Protein AF-A0A7C5MCL4-F1 (afdb_monomer_lite)

Secondary structure (DSSP, 8-state):
-PEEEEEEE-SSPPHHHHHHHHHHHHHHHHHGGGEEEEEEESS-HHHHHHT--SS--

Structure (mmCIF, N/CA/C/O backbone):
data_AF-A0A7C5MCL4-F1
#
_entry.id   AF-A0A7C5MCL4-F1
#
loop_
_atom_site.group_PDB
_atom_site.id
_atom_site.type_symbol
_atom_site.label_atom_id
_atom_site.label_alt_id
_atom_site.label_comp_id
_atom_site.label_asym_id
_atom_site.label_entity_id
_atom_site.label_seq_id
_atom_site.pdbx_PDB_ins_code
_atom_site.Cartn_x
_atom_site.Cartn_y
_atom_site.Cartn_z
_atom_site.occupancy
_atom_site.B_iso_or_equiv
_atom_site.auth_seq_id
_atom_site.auth_comp_id
_atom_site.auth_asym_id
_atom_site.auth_atom_id
_atom_site.pdbx_PDB_model_num
ATOM 1 N N . MET A 1 1 ? -13.154 -3.081 14.562 1.00 69.31 1 MET A N 1
ATOM 2 C CA . MET A 1 1 ? -12.608 -3.793 13.391 1.00 69.31 1 MET A CA 1
ATOM 3 C C . MET A 1 1 ? -11.579 -2.874 12.767 1.00 69.31 1 MET A C 1
ATOM 5 O O . MET A 1 1 ? -11.937 -1.741 12.470 1.00 69.31 1 MET A O 1
ATOM 9 N N . VAL A 1 2 ? -10.320 -3.299 12.696 1.00 85.62 2 VAL A N 1
ATOM 10 C CA . VAL A 1 2 ? -9.242 -2.521 12.067 1.00 85.62 2 VAL A CA 1
ATOM 11 C C . VAL A 1 2 ? -9.182 -2.946 10.604 1.00 85.62 2 VAL A C 1
ATOM 13 O O . VAL A 1 2 ? -9.166 -4.144 10.323 1.00 85.62 2 VAL A O 1
ATOM 16 N N . VAL A 1 3 ? -9.234 -1.991 9.679 1.00 90.88 3 VAL A N 1
ATOM 17 C CA . VAL A 1 3 ? -9.152 -2.267 8.240 1.00 90.88 3 VAL A CA 1
ATOM 18 C C . VAL A 1 3 ? -7.685 -2.265 7.841 1.00 90.88 3 VAL A C 1
ATOM 20 O O . VAL A 1 3 ? -6.996 -1.265 8.026 1.00 90.88 3 VAL A O 1
ATOM 23 N N . LYS A 1 4 ? -7.208 -3.378 7.292 1.00 91.62 4 LYS A N 1
ATOM 24 C CA . LYS A 1 4 ? -5.852 -3.480 6.759 1.00 91.62 4 LYS A CA 1
ATOM 25 C C . LYS A 1 4 ? -5.848 -3.024 5.301 1.00 91.62 4 LYS A C 1
ATOM 27 O O . LYS A 1 4 ? -6.646 -3.515 4.507 1.00 91.62 4 LYS A O 1
ATOM 32 N N . ILE A 1 5 ? -4.975 -2.084 4.966 1.00 90.12 5 ILE A N 1
ATOM 33 C CA . ILE A 1 5 ? -4.758 -1.570 3.615 1.00 90.12 5 ILE A CA 1
ATOM 34 C C . ILE A 1 5 ? -3.312 -1.866 3.250 1.00 90.12 5 ILE A C 1
ATOM 36 O O . ILE A 1 5 ? -2.388 -1.364 3.886 1.00 90.12 5 ILE A O 1
ATOM 40 N N . GLU A 1 6 ? -3.121 -2.676 2.222 1.00 91.06 6 GLU A N 1
ATOM 41 C CA . GLU A 1 6 ? -1.804 -2.994 1.686 1.00 91.06 6 GLU A CA 1
ATOM 42 C C . GLU A 1 6 ? -1.693 -2.366 0.306 1.00 91.06 6 GLU A C 1
ATOM 44 O O . GLU A 1 6 ? -2.575 -2.560 -0.525 1.00 91.06 6 GLU A O 1
ATOM 49 N N . THR A 1 7 ? -0.641 -1.587 0.086 1.00 91.31 7 THR A N 1
ATOM 50 C CA . THR A 1 7 ? -0.390 -0.911 -1.185 1.00 91.31 7 THR A CA 1
ATOM 51 C C . THR A 1 7 ? 0.848 -1.471 -1.844 1.00 91.31 7 THR A C 1
ATOM 53 O O . THR A 1 7 ? 1.857 -1.668 -1.171 1.00 91.31 7 THR A O 1
ATOM 56 N N . PHE A 1 8 ? 0.811 -1.631 -3.154 1.00 90.00 8 PHE A N 1
ATOM 57 C CA . PHE A 1 8 ? 1.831 -2.297 -3.943 1.00 90.00 8 PHE A CA 1
ATOM 58 C C . PHE A 1 8 ? 2.323 -1.361 -5.043 1.00 90.00 8 PHE A C 1
ATOM 60 O O . PHE A 1 8 ? 1.555 -0.897 -5.886 1.00 90.00 8 PHE A O 1
ATOM 67 N N . THR A 1 9 ? 3.621 -1.059 -5.040 1.00 89.94 9 THR A N 1
ATOM 68 C CA . THR A 1 9 ? 4.231 -0.084 -5.956 1.00 89.94 9 THR A CA 1
ATOM 69 C C . THR A 1 9 ? 5.488 -0.626 -6.632 1.00 89.94 9 THR A C 1
ATOM 71 O O . THR A 1 9 ? 6.158 -1.508 -6.102 1.00 89.94 9 THR A O 1
ATOM 74 N N . ALA A 1 10 ? 5.807 -0.101 -7.820 1.00 85.25 10 ALA A N 1
ATOM 75 C CA . ALA A 1 10 ? 7.045 -0.426 -8.531 1.00 85.25 10 ALA A CA 1
ATOM 76 C C . ALA A 1 10 ? 8.273 0.220 -7.872 1.00 85.25 10 ALA A C 1
ATOM 78 O O . ALA A 1 10 ? 8.161 1.272 -7.242 1.00 85.25 10 ALA A O 1
ATOM 79 N N . GLU A 1 11 ? 9.452 -0.350 -8.128 1.00 81.75 11 GLU A N 1
ATOM 80 C CA . GLU A 1 11 ? 10.739 0.302 -7.888 1.00 81.75 11 GLU A CA 1
ATOM 81 C C . GLU A 1 11 ? 11.501 0.429 -9.223 1.00 81.75 11 GLU A C 1
ATOM 83 O O . GLU A 1 11 ? 11.794 -0.595 -9.844 1.00 81.75 11 GLU A O 1
ATOM 88 N N . PRO A 1 12 ? 11.796 1.650 -9.714 1.00 82.25 12 PRO A N 1
ATOM 89 C CA . PRO A 1 12 ? 11.463 2.954 -9.132 1.00 82.25 12 PRO A CA 1
ATOM 90 C C . PRO A 1 12 ? 9.955 3.290 -9.218 1.00 82.25 12 PRO A C 1
ATOM 92 O O . PRO A 1 12 ? 9.288 2.899 -10.182 1.00 82.25 12 PRO A O 1
ATOM 95 N N . PRO A 1 13 ? 9.397 4.039 -8.247 1.00 82.31 13 PRO A N 1
ATOM 96 C CA . PRO A 1 13 ? 7.974 4.364 -8.229 1.00 82.31 13 PRO A CA 1
ATOM 97 C C . PRO A 1 13 ? 7.604 5.318 -9.371 1.00 82.31 13 PRO A C 1
ATOM 99 O O . PRO A 1 13 ? 8.213 6.371 -9.556 1.00 82.31 13 PRO A O 1
ATOM 102 N N . CYS A 1 14 ? 6.562 4.974 -10.131 1.00 85.50 14 CYS A N 1
ATOM 103 C CA . CYS A 1 14 ? 6.002 5.864 -11.146 1.00 85.50 14 CYS A CA 1
ATOM 104 C C . CYS A 1 14 ? 5.123 6.958 -10.508 1.00 85.50 14 CYS A C 1
ATOM 106 O O . CYS A 1 14 ? 4.727 6.861 -9.345 1.00 85.50 14 CYS A O 1
ATOM 108 N N . ALA A 1 15 ? 4.739 7.981 -11.279 1.00 88.38 15 ALA A N 1
ATOM 109 C CA . ALA A 1 15 ? 3.879 9.064 -10.784 1.00 88.38 15 ALA A CA 1
ATOM 110 C C . ALA A 1 15 ? 2.556 8.563 -10.159 1.00 88.38 15 ALA A C 1
ATOM 112 O O . ALA A 1 15 ? 2.057 9.158 -9.205 1.00 88.38 15 ALA A O 1
ATOM 113 N N . GLY A 1 16 ? 2.007 7.449 -10.663 1.00 86.19 16 GLY A N 1
ATOM 114 C CA . GLY A 1 16 ? 0.833 6.794 -10.077 1.00 86.19 16 GLY A CA 1
ATOM 115 C C . GLY A 1 16 ? 1.118 6.149 -8.717 1.00 86.19 16 GLY A C 1
ATOM 116 O O . GLY A 1 16 ? 0.322 6.300 -7.795 1.00 86.19 16 GLY A O 1
ATOM 117 N N . CYS A 1 17 ? 2.277 5.501 -8.565 1.00 88.69 17 CYS A N 1
ATOM 118 C CA . CYS A 1 17 ? 2.716 4.918 -7.295 1.00 88.69 17 CYS A CA 1
ATOM 119 C C . CYS A 1 17 ? 2.895 5.996 -6.219 1.00 88.69 17 CYS A C 1
ATOM 121 O O . CYS A 1 17 ? 2.429 5.819 -5.099 1.00 88.69 17 CYS A O 1
ATOM 123 N N . LEU A 1 18 ? 3.500 7.137 -6.568 1.00 89.88 18 LEU A N 1
ATOM 124 C CA . LEU A 1 18 ? 3.694 8.251 -5.632 1.00 89.88 18 LEU A CA 1
ATOM 125 C C . LEU A 1 18 ? 2.363 8.779 -5.085 1.00 89.88 18 LEU A C 1
ATOM 127 O O . LEU A 1 18 ? 2.2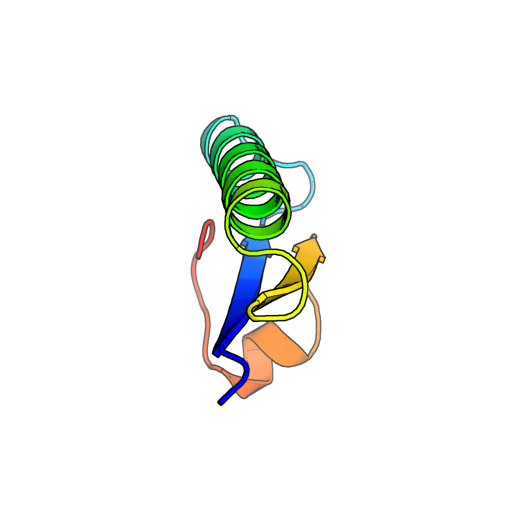17 8.939 -3.875 1.00 89.88 18 LEU A O 1
ATOM 131 N N . LYS A 1 19 ? 1.367 8.978 -5.959 1.00 92.50 19 LYS A N 1
ATOM 132 C CA . LYS A 1 19 ? 0.023 9.396 -5.533 1.00 92.50 19 LYS A CA 1
ATOM 133 C C . LYS A 1 19 ? -0.647 8.360 -4.640 1.00 92.50 19 LYS A C 1
ATOM 135 O O . LYS A 1 19 ? -1.285 8.728 -3.661 1.00 92.50 19 LYS A O 1
ATOM 140 N N . LEU A 1 20 ? -0.515 7.074 -4.964 1.00 91.44 20 LEU A N 1
ATOM 141 C CA . LEU A 1 20 ? -1.125 6.016 -4.165 1.00 91.44 20 LEU A CA 1
ATOM 142 C C . LEU A 1 20 ? -0.522 5.961 -2.751 1.00 91.44 20 LEU A C 1
ATOM 144 O O . LEU A 1 20 ? -1.266 5.856 -1.779 1.00 91.44 20 LEU A O 1
ATOM 148 N N . LEU A 1 21 ? 0.797 6.130 -2.625 1.00 90.12 21 LEU A N 1
ATOM 149 C CA . LEU A 1 21 ? 1.476 6.226 -1.328 1.00 90.12 21 LEU A CA 1
ATOM 150 C C . LEU A 1 21 ? 1.007 7.446 -0.520 1.00 90.12 21 LEU A C 1
ATOM 152 O O . LEU A 1 21 ? 0.755 7.308 0.677 1.00 90.12 21 LEU A O 1
ATOM 156 N N . GLU A 1 22 ? 0.835 8.602 -1.169 1.00 92.94 22 GLU A N 1
ATOM 157 C CA . GLU A 1 22 ? 0.306 9.820 -0.540 1.00 92.94 22 GLU A CA 1
ATOM 158 C C . GLU A 1 22 ? -1.124 9.611 -0.020 1.00 92.94 22 GLU A C 1
ATOM 160 O O . GLU A 1 22 ? -1.420 9.905 1.139 1.00 92.94 22 GLU A O 1
ATOM 165 N N . TYR A 1 23 ? -2.013 9.030 -0.832 1.00 93.50 23 TYR A N 1
ATOM 166 C CA . TYR A 1 23 ? -3.373 8.715 -0.391 1.00 93.50 23 TYR A CA 1
ATOM 167 C C . TYR A 1 23 ? -3.396 7.700 0.750 1.00 93.50 23 TYR A C 1
ATOM 169 O O . TYR A 1 23 ? -4.211 7.836 1.662 1.00 93.50 23 TYR A O 1
ATOM 177 N N . ALA A 1 24 ? -2.500 6.714 0.740 1.00 91.81 24 ALA A N 1
ATOM 178 C CA . ALA A 1 24 ? -2.388 5.745 1.821 1.00 91.81 24 ALA A CA 1
ATOM 179 C C . ALA A 1 24 ? -2.037 6.428 3.159 1.00 91.81 24 ALA A C 1
ATOM 181 O O . ALA A 1 24 ? -2.658 6.130 4.182 1.00 91.81 24 ALA A O 1
ATOM 182 N N . ASP A 1 25 ? -1.120 7.404 3.154 1.00 90.81 25 ASP A N 1
ATOM 183 C CA . ASP A 1 25 ? -0.827 8.225 4.338 1.00 90.81 25 ASP A CA 1
ATOM 184 C C . ASP A 1 25 ? -2.014 9.093 4.758 1.00 90.81 25 ASP A C 1
ATOM 186 O O . ASP A 1 25 ? -2.338 9.150 5.944 1.00 90.81 25 ASP A O 1
ATOM 190 N N . LEU A 1 26 ? -2.705 9.730 3.806 1.00 94.31 26 LEU A N 1
ATOM 191 C CA . LEU A 1 26 ? -3.890 10.543 4.099 1.00 94.31 26 LEU A CA 1
ATOM 192 C C . LEU A 1 26 ? -5.008 9.714 4.741 1.00 94.31 26 LEU A C 1
ATOM 194 O O . LEU A 1 26 ? -5.666 10.176 5.674 1.00 94.31 26 LEU A O 1
ATOM 198 N N . ILE A 1 27 ? -5.218 8.479 4.279 1.00 91.81 27 ILE A N 1
ATOM 199 C CA . ILE A 1 27 ? -6.192 7.556 4.868 1.00 91.81 27 ILE A CA 1
ATOM 200 C C . ILE A 1 27 ? -5.757 7.183 6.288 1.00 91.81 27 ILE A C 1
ATOM 202 O O . ILE A 1 27 ? -6.568 7.280 7.211 1.00 91.81 27 ILE A O 1
ATOM 206 N N . LYS A 1 28 ? -4.483 6.831 6.502 1.00 90.44 28 LYS A N 1
ATOM 207 C CA . LYS A 1 28 ? -3.968 6.539 7.847 1.00 90.44 28 LYS A CA 1
ATOM 208 C C . LYS A 1 28 ? -4.145 7.730 8.790 1.00 90.44 28 LYS A C 1
ATOM 210 O O . LYS A 1 28 ? -4.629 7.559 9.902 1.00 90.44 28 LYS A O 1
ATOM 215 N N . ALA A 1 29 ? -3.826 8.938 8.335 1.00 92.88 29 ALA A N 1
ATOM 216 C CA . ALA A 1 29 ? -3.984 10.160 9.117 1.00 92.88 29 ALA A CA 1
ATOM 217 C C . ALA A 1 29 ? -5.457 10.458 9.444 1.00 92.88 29 ALA A C 1
ATOM 219 O O . ALA A 1 29 ? -5.774 10.888 10.550 1.00 92.88 29 ALA A O 1
ATOM 220 N N . LYS A 1 30 ? -6.371 10.206 8.500 1.00 93.81 30 LYS A N 1
ATOM 221 C CA . LYS A 1 30 ? -7.805 10.471 8.667 1.00 93.81 30 LYS A CA 1
ATOM 222 C C . LYS A 1 30 ? -8.498 9.476 9.597 1.00 93.81 30 LYS A C 1
ATOM 224 O O . LYS A 1 30 ? -9.410 9.862 10.326 1.00 93.81 30 LYS A O 1
ATOM 229 N N . TYR A 1 31 ? -8.120 8.201 9.536 1.00 91.50 31 TYR A N 1
ATOM 230 C CA . TYR A 1 31 ? -8.810 7.128 10.260 1.00 91.50 31 TYR A CA 1
ATOM 231 C C . TYR A 1 31 ? -8.035 6.598 11.477 1.00 91.50 31 TYR A C 1
ATOM 233 O O . TYR A 1 31 ? -8.622 5.871 12.283 1.00 91.50 31 TYR A O 1
ATOM 241 N N . GLY A 1 32 ? -6.772 6.996 11.650 1.00 89.69 32 GLY A N 1
ATOM 242 C CA . GLY A 1 32 ? -5.941 6.672 12.809 1.00 89.69 32 GLY A CA 1
ATOM 243 C C . GLY A 1 32 ? -5.842 5.168 13.045 1.00 89.69 32 GLY A C 1
ATOM 244 O O . GLY A 1 32 ? -5.671 4.387 12.112 1.00 89.69 32 GLY A O 1
ATOM 245 N N . ASP A 1 33 ? -6.044 4.753 14.292 1.00 89.50 33 ASP A N 1
ATOM 246 C CA . ASP A 1 33 ? -5.931 3.358 14.743 1.00 89.50 33 ASP A CA 1
ATOM 247 C C . ASP A 1 33 ? -6.994 2.414 14.153 1.00 89.50 33 ASP A C 1
ATOM 249 O O . ASP A 1 33 ? -6.975 1.206 14.387 1.00 89.50 33 ASP A O 1
ATOM 253 N N . LYS A 1 34 ? -7.955 2.942 13.385 1.00 91.00 34 LYS A N 1
ATOM 254 C CA . LYS A 1 34 ? -8.951 2.124 12.681 1.00 91.00 34 LYS A CA 1
ATOM 255 C C . LYS A 1 34 ? -8.414 1.540 11.378 1.00 91.00 34 LYS A C 1
ATOM 257 O O . LYS A 1 34 ? -9.073 0.661 10.820 1.00 91.00 34 LYS A O 1
ATOM 262 N N . VAL A 1 35 ? -7.271 2.023 10.885 1.00 91.69 35 VAL A N 1
ATOM 263 C CA . VAL A 1 35 ? -6.681 1.584 9.620 1.00 91.69 35 VAL A CA 1
ATOM 264 C C . VAL A 1 35 ? -5.199 1.273 9.794 1.00 91.69 35 VAL A C 1
ATOM 266 O O . VAL A 1 35 ? -4.413 2.112 10.224 1.00 91.69 35 VAL A O 1
ATOM 269 N N . GLU A 1 36 ? -4.807 0.074 9.383 1.00 92.06 36 GLU A N 1
ATOM 270 C CA . GLU A 1 36 ? -3.410 -0.334 9.307 1.00 92.06 36 GLU A CA 1
ATOM 271 C C . GLU A 1 36 ? -2.950 -0.260 7.852 1.00 92.06 36 GLU A C 1
ATOM 273 O O . GLU A 1 36 ? -3.467 -0.981 7.006 1.00 92.06 36 GLU A O 1
ATOM 278 N N . VAL A 1 37 ? -2.002 0.630 7.553 1.00 91.31 37 VAL A N 1
ATOM 279 C CA . VAL A 1 37 ? -1.468 0.816 6.196 1.00 91.31 37 VAL A CA 1
ATOM 280 C C . VAL A 1 37 ? -0.086 0.180 6.089 1.00 91.31 37 VAL A C 1
ATOM 282 O O . VAL A 1 37 ? 0.823 0.577 6.823 1.00 91.31 37 VAL A O 1
ATOM 285 N N . ILE A 1 38 ? 0.074 -0.754 5.151 1.00 90.50 38 ILE A N 1
A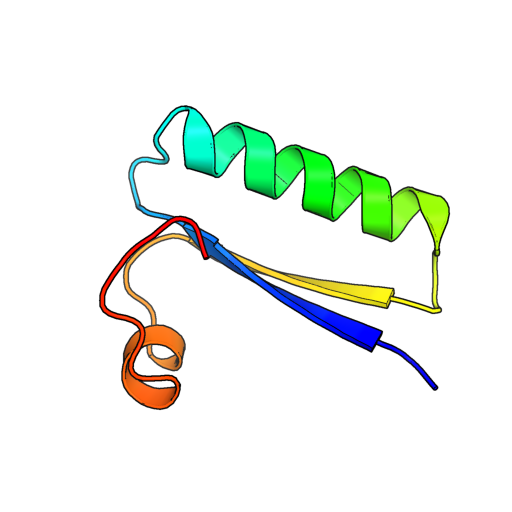TOM 286 C CA . ILE A 1 38 ? 1.335 -1.417 4.803 1.00 90.50 38 ILE A CA 1
ATOM 287 C C . ILE A 1 38 ? 1.692 -1.061 3.363 1.00 90.50 38 ILE A C 1
ATOM 289 O O . ILE A 1 38 ? 0.858 -1.163 2.468 1.00 90.50 38 ILE A O 1
ATOM 293 N N . LYS A 1 39 ? 2.936 -0.641 3.136 1.00 89.44 39 LYS A N 1
ATOM 294 C CA . LYS A 1 39 ? 3.420 -0.213 1.823 1.00 89.44 39 LYS A CA 1
ATOM 295 C C . LYS A 1 39 ? 4.495 -1.174 1.335 1.00 89.44 39 LYS A C 1
ATOM 297 O O . LYS A 1 39 ? 5.571 -1.235 1.921 1.00 89.44 39 LYS A O 1
ATOM 302 N N . HIS A 1 40 ? 4.198 -1.889 0.261 1.00 89.38 40 HIS A N 1
ATOM 303 C CA . HIS A 1 40 ? 5.113 -2.765 -0.454 1.00 89.38 40 HIS A CA 1
ATOM 304 C C . HIS A 1 40 ? 5.682 -2.007 -1.657 1.00 89.38 40 HIS A C 1
ATOM 306 O O . HIS A 1 40 ? 4.942 -1.542 -2.531 1.00 89.38 40 HIS A O 1
ATOM 312 N N . ILE A 1 41 ? 7.003 -1.839 -1.680 1.00 86.75 41 ILE A N 1
ATOM 313 C CA . ILE A 1 41 ? 7.730 -1.130 -2.738 1.00 86.75 41 ILE A CA 1
ATOM 314 C C . ILE A 1 41 ? 8.677 -2.123 -3.406 1.00 86.75 41 ILE A C 1
ATOM 316 O O . ILE A 1 41 ? 9.460 -2.780 -2.724 1.00 86.75 41 ILE A O 1
ATOM 320 N N . GLY A 1 42 ? 8.590 -2.232 -4.732 1.00 83.12 42 GLY A N 1
ATOM 321 C CA . GLY A 1 42 ? 9.390 -3.168 -5.516 1.00 83.12 42 GLY A CA 1
ATOM 322 C C . GLY A 1 42 ? 8.882 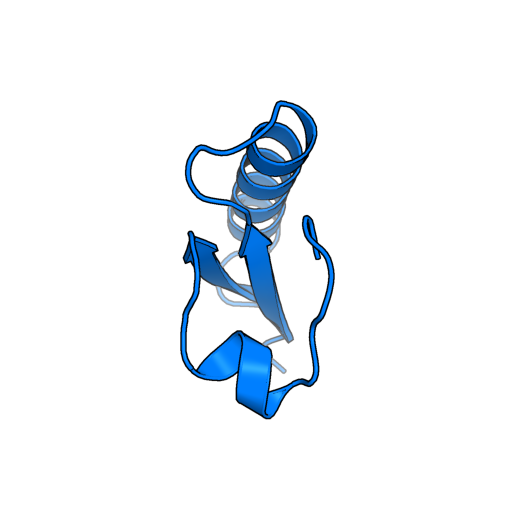-4.616 -5.452 1.00 83.12 42 GLY A C 1
ATOM 323 O O . GLY A 1 42 ? 7.834 -4.892 -4.868 1.00 83.12 42 GLY A O 1
ATOM 324 N N . PRO A 1 43 ? 9.594 -5.560 -6.091 1.00 75.25 43 PRO A N 1
ATOM 325 C CA . PRO A 1 43 ? 9.220 -6.970 -6.073 1.00 75.25 43 PRO A CA 1
ATOM 326 C C . PRO A 1 43 ? 9.371 -7.549 -4.657 1.00 75.25 43 PRO A C 1
ATOM 328 O O . PRO A 1 43 ? 10.480 -7.647 -4.136 1.00 75.25 43 PRO A O 1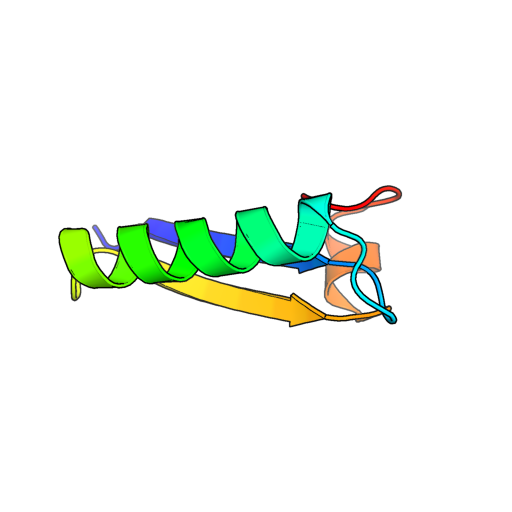
ATOM 331 N N . CYS A 1 44 ? 8.262 -7.963 -4.042 1.00 78.94 44 CYS A N 1
ATOM 332 C CA . CYS A 1 44 ? 8.239 -8.633 -2.737 1.00 78.94 44 CYS A CA 1
ATOM 333 C C . CYS A 1 44 ? 7.455 -9.955 -2.796 1.00 78.94 44 CYS A C 1
ATOM 335 O O . CYS A 1 44 ? 6.654 -10.171 -3.705 1.00 78.94 44 CYS A O 1
ATOM 337 N N . GLU A 1 45 ? 7.666 -10.847 -1.824 1.00 79.38 45 GLU A N 1
ATOM 338 C CA . GLU A 1 45 ? 6.986 -12.156 -1.770 1.00 79.38 45 GLU A CA 1
ATOM 339 C C . GLU A 1 45 ? 5.453 -12.043 -1.746 1.00 79.38 45 GLU A C 1
ATOM 341 O O . GLU A 1 45 ? 4.757 -12.901 -2.294 1.00 79.38 45 GLU A O 1
ATOM 346 N N . GLU A 1 46 ? 4.915 -10.958 -1.179 1.00 80.44 46 GLU A N 1
ATOM 347 C CA . GLU A 1 46 ? 3.470 -10.733 -1.122 1.00 80.44 46 GLU A CA 1
ATOM 348 C C . GLU A 1 46 ? 2.856 -10.524 -2.520 1.00 80.44 46 GLU A C 1
ATOM 350 O O . GLU A 1 46 ? 1.713 -10.924 -2.731 1.00 80.44 46 GLU A O 1
ATOM 355 N N . PHE A 1 47 ? 3.603 -10.019 -3.516 1.00 79.38 47 PHE A N 1
ATOM 356 C CA . PHE A 1 47 ? 3.119 -9.971 -4.907 1.00 79.38 47 PHE A CA 1
ATOM 357 C C . PHE A 1 47 ? 2.790 -11.364 -5.435 1.00 79.38 47 PHE A C 1
ATOM 359 O O . PHE A 1 47 ? 1.709 -11.590 -5.979 1.00 79.38 47 PHE A O 1
ATOM 366 N N . SER A 1 48 ? 3.708 -12.310 -5.232 1.00 80.75 48 SER A N 1
ATOM 367 C CA . SER A 1 48 ? 3.538 -13.698 -5.658 1.00 80.75 48 SER A CA 1
ATOM 368 C C . SER A 1 48 ? 2.407 -14.379 -4.893 1.00 80.75 48 SER A C 1
ATOM 370 O O . SER A 1 48 ? 1.603 -15.094 -5.485 1.00 80.75 48 SER A O 1
ATOM 372 N N . LYS A 1 49 ? 2.308 -14.122 -3.585 1.00 86.69 49 LYS A N 1
ATOM 373 C CA . LYS A 1 49 ? 1.264 -14.684 -2.720 1.00 86.69 49 LYS A CA 1
ATOM 374 C C . LYS A 1 49 ? -0.140 -14.213 -3.098 1.00 86.69 49 LYS A C 1
ATOM 376 O O . LYS A 1 49 ? -1.067 -15.017 -3.076 1.00 86.69 49 LYS A O 1
ATOM 381 N N . TYR A 1 50 ? -0.298 -12.937 -3.449 1.00 86.00 50 TYR A N 1
ATOM 382 C CA . TYR A 1 50 ? -1.582 -12.374 -3.876 1.00 86.00 50 TYR A CA 1
ATOM 383 C C . TYR A 1 50 ? -1.839 -12.516 -5.383 1.00 86.00 50 TYR A C 1
ATOM 385 O O . TYR A 1 50 ? -2.913 -12.144 -5.853 1.00 86.00 50 TYR A O 1
ATOM 393 N N . GLY A 1 51 ? -0.886 -13.058 -6.149 1.00 85.00 51 GLY A N 1
ATOM 394 C CA . GLY A 1 51 ? -0.994 -13.169 -7.605 1.00 85.00 51 GLY A CA 1
ATOM 395 C C . GLY A 1 51 ? -1.046 -11.809 -8.308 1.00 85.00 51 GLY A C 1
ATOM 396 O O . GLY A 1 51 ? -1.660 -11.683 -9.366 1.00 85.00 51 GLY A O 1
ATOM 397 N N . LEU A 1 52 ? -0.436 -10.780 -7.715 1.00 84.62 52 LEU A N 1
ATOM 398 C CA . LEU A 1 52 ? -0.392 -9.430 -8.265 1.00 84.62 52 LEU A CA 1
ATOM 399 C C . LEU A 1 52 ? 0.638 -9.363 -9.393 1.00 84.62 52 LEU A C 1
ATOM 401 O O . LEU A 1 52 ? 1.838 -9.506 -9.173 1.00 84.62 52 LEU A O 1
ATOM 405 N N . THR A 1 53 ? 0.164 -9.108 -10.609 1.00 82.44 53 THR A N 1
ATOM 406 C CA . THR A 1 53 ? 1.012 -9.007 -11.809 1.00 82.44 53 THR A CA 1
ATOM 407 C C . THR A 1 53 ? 1.234 -7.569 -12.275 1.00 82.44 53 THR A C 1
ATOM 409 O O . THR A 1 53 ? 1.999 -7.343 -13.210 1.00 82.44 53 THR A O 1
ATOM 412 N N . VAL A 1 54 ? 0.543 -6.595 -11.674 1.00 82.75 54 VAL A N 1
ATOM 413 C CA . VAL A 1 54 ? 0.558 -5.182 -12.075 1.00 82.75 54 VAL A CA 1
ATOM 414 C C . VAL A 1 54 ? 0.572 -4.262 -10.856 1.00 82.75 54 VAL A C 1
ATOM 416 O O . VAL A 1 54 ? 0.042 -4.600 -9.802 1.00 82.75 54 VAL A O 1
ATOM 419 N N . VAL A 1 55 ? 1.171 -3.085 -11.027 1.00 84.69 55 VAL A N 1
ATOM 420 C CA . VAL A 1 55 ? 1.251 -1.995 -10.041 1.00 84.69 55 VAL A CA 1
ATOM 421 C C . VAL A 1 55 ? 0.931 -0.666 -10.727 1.00 84.69 55 VAL A C 1
ATOM 423 O O . VAL A 1 55 ? 1.211 -0.534 -11.923 1.00 84.69 55 VAL A O 1
ATOM 426 N N . PRO A 1 56 ? 0.409 0.348 -10.011 1.00 86.81 56 PRO A N 1
ATOM 427 C CA . PRO A 1 56 ? 0.106 0.379 -8.574 1.00 86.81 56 PRO A CA 1
ATOM 428 C C . PRO A 1 56 ? -1.180 -0.388 -8.212 1.00 86.81 56 PRO A C 1
ATOM 430 O O . PRO A 1 56 ? -2.140 -0.346 -8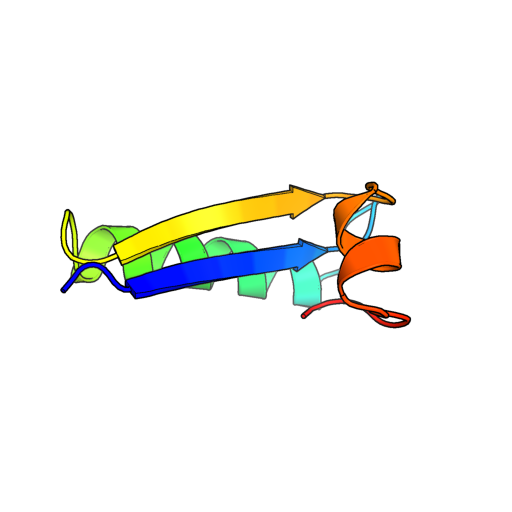.982 1.00 86.81 56 PRO A O 1
ATOM 433 N N . ALA A 1 57 ? -1.195 -1.067 -7.059 1.00 83.00 57 ALA A N 1
ATOM 434 C CA . ALA A 1 57 ? -2.346 -1.819 -6.538 1.00 83.00 57 ALA A CA 1
ATOM 435 C C . ALA A 1 57 ? -2.580 -1.564 -5.042 1.00 83.00 57 ALA A C 1
ATOM 437 O O . ALA A 1 57 ? -1.612 -1.170 -4.350 1.00 83.00 57 ALA A O 1
#

Radius of gyration: 11.62 Å; chains: 1; bounding box: 24×25×27 Å

S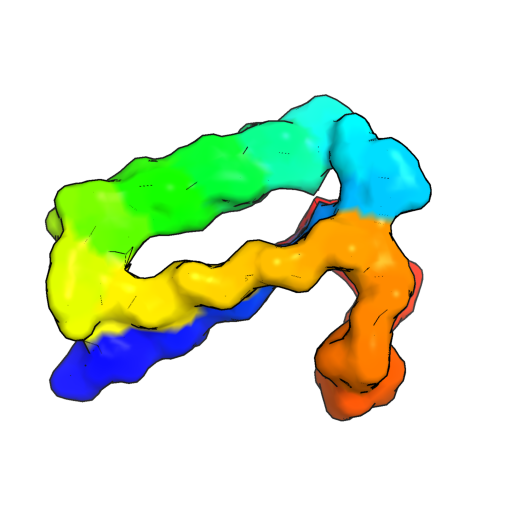equence (57 aa):
MVVKIETFTAEPPCAGCLKLLEYADLIKAKYGDKVEVIKHIGPCEEFSKYGLTVVPA

Foldseek 3Di:
DAAEAEWAAEVVGDPVNVVVVVVLVVVCVVCPRSYHYHYHYHDDPVCVVVVPPDDGD

pLDDT: mean 87.34, std 5.08, range [69.31, 94.31]